Protein AF-A0AA35TCZ8-F1 (afdb_monomer)

Organism: Geodia barretti (NCBI:txid519541)

Nearest PDB structures (foldseek):
  8qa4-assembly1_A  TM=9.632E-01  e=1.292E-14  Homo sapiens
  6fcx-assembly1_A  TM=9.656E-01  e=1.752E-14  Homo sapiens
  6fcx-assembly1_B  TM=9.616E-01  e=1.979E-14  Homo sapiens
  8qa6-assembly1_A  TM=9.634E-01  e=1.373E-14  Homo sapiens
  8qa5-assembly1_A  TM=9.677E-01  e=2.002E-13  Homo sapiens

pLDDT: mean 87.25, std 16.76, range [30.8, 98.56]

Mean predicted aligned error: 7.08 Å

Solvent-accessible surface area (backbone atoms only — not comparable to full-atom values): 9307 Å² total; per-residue (Å²): 116,79,58,73,60,79,59,92,87,49,102,63,82,57,82,51,83,50,74,62,50,104,80,40,79,61,80,81,58,67,51,47,67,81,42,47,68,62,53,54,56,42,36,78,72,52,43,47,68,71,48,69,47,61,67,37,83,65,40,48,10,76,36,94,60,79,35,58,82,56,75,86,16,33,29,34,28,50,64,48,79,41,63,50,64,51,75,69,52,51,57,54,49,58,68,52,49,72,82,38,82,87,63,79,50,75,48,71,44,97,84,60,82,44,74,50,65,79,59,57,74,86,54,63,43,78,37,30,38,38,47,36,77,97,56,75,76,46,65,90,37,64,52,46,61,69,77,69,65,127

Sequence (150 aa):
MSLSVTSPATGTRTESKVTSLPWNDDELAMETSLLTQQLAAINRRGVLTINSQPAVNGRSSSDPVVGWGEKGGFVYQKAYLEFFCSPSFMRALMTVLVDYPQVNYHIVNRQGTENMTNCDSYQPIAVTWGVFPGMEIIQPTVVDPCQLHI

Structure (mmCIF, N/CA/C/O backbone):
data_AF-A0AA35TCZ8-F1
#
_entry.id   AF-A0AA35TCZ8-F1
#
loop_
_atom_site.group_PDB
_atom_site.id
_atom_site.type_symbol
_atom_site.label_atom_id
_atom_site.label_alt_id
_atom_site.label_comp_id
_atom_site.label_asym_id
_atom_site.label_entity_id
_atom_site.label_seq_id
_atom_site.pdbx_PDB_ins_code
_atom_site.Cartn_x
_atom_site.Cartn_y
_atom_site.Cartn_z
_atom_site.occupancy
_atom_site.B_iso_or_equiv
_atom_site.auth_seq_id
_atom_site.auth_comp_id
_atom_site.auth_asym_id
_atom_site.auth_atom_id
_atom_site.pdbx_PDB_model_num
ATOM 1 N N . MET A 1 1 ? -15.523 1.344 -3.947 1.00 41.62 1 MET A N 1
ATOM 2 C CA . MET A 1 1 ? -15.925 0.519 -2.784 1.00 41.62 1 MET A CA 1
ATOM 3 C C . MET A 1 1 ? -17.331 0.954 -2.374 1.00 41.62 1 MET A C 1
ATOM 5 O O . MET A 1 1 ? -17.517 2.129 -2.109 1.00 41.62 1 MET A O 1
ATOM 9 N N . SER A 1 2 ? -18.348 0.091 -2.420 1.00 30.80 2 SER A N 1
ATOM 10 C CA . SER A 1 2 ? -19.724 0.477 -2.056 1.00 30.80 2 SER A CA 1
ATOM 11 C C . SER A 1 2 ? -19.928 0.331 -0.546 1.00 30.80 2 SER A C 1
ATOM 13 O O . SER A 1 2 ? -20.060 -0.787 -0.043 1.00 30.80 2 SER A O 1
ATOM 15 N N . LEU A 1 3 ? -19.928 1.447 0.182 1.00 38.84 3 LEU A N 1
ATOM 16 C CA . LEU A 1 3 ? -20.350 1.479 1.580 1.00 38.84 3 LEU A CA 1
ATOM 17 C C . LEU A 1 3 ? -21.871 1.645 1.613 1.00 38.84 3 LEU A C 1
ATOM 19 O O . LEU A 1 3 ? -22.398 2.648 1.146 1.00 38.84 3 LEU A O 1
ATOM 23 N N . SER A 1 4 ? -22.591 0.654 2.139 1.00 36.91 4 SER A N 1
ATOM 24 C CA . SER A 1 4 ? -24.031 0.786 2.361 1.00 36.91 4 SER A CA 1
ATOM 25 C C . SER A 1 4 ? -24.272 1.559 3.655 1.00 36.91 4 SER A C 1
ATOM 27 O O . SER A 1 4 ? -23.949 1.048 4.727 1.00 36.91 4 SER A O 1
ATOM 29 N N . VAL A 1 5 ? -24.840 2.761 3.556 1.00 39.38 5 VAL A N 1
ATOM 30 C CA . VAL A 1 5 ? -25.259 3.563 4.713 1.00 39.38 5 VAL A CA 1
ATOM 31 C C . VAL A 1 5 ? -26.704 3.210 5.055 1.00 39.38 5 VAL A C 1
ATOM 33 O O . VAL A 1 5 ? -27.593 3.315 4.212 1.00 39.38 5 VAL A O 1
ATOM 36 N N . THR A 1 6 ? -26.957 2.775 6.286 1.00 36.84 6 THR A N 1
ATOM 37 C CA . THR A 1 6 ? -28.314 2.509 6.777 1.00 36.84 6 THR A CA 1
ATOM 38 C C . THR A 1 6 ? -28.941 3.824 7.242 1.00 36.84 6 THR A C 1
ATOM 40 O O . THR A 1 6 ? -28.477 4.416 8.214 1.00 36.84 6 THR A O 1
ATOM 43 N N . SER A 1 7 ? -29.989 4.297 6.562 1.00 38.06 7 SER A N 1
ATOM 44 C CA . SER A 1 7 ? -30.785 5.433 7.046 1.00 38.06 7 SER A CA 1
ATOM 45 C C . SER A 1 7 ? -31.702 4.971 8.191 1.00 38.06 7 SER A C 1
ATOM 47 O O . SER A 1 7 ? -32.418 3.986 8.007 1.00 38.06 7 SER A O 1
ATOM 49 N N . PRO A 1 8 ? -31.739 5.648 9.357 1.00 43.34 8 PRO A N 1
ATOM 50 C CA . PRO A 1 8 ? -32.582 5.234 10.483 1.00 43.34 8 PRO A CA 1
ATOM 51 C C . PRO A 1 8 ? -34.088 5.430 10.238 1.00 43.34 8 PRO A C 1
ATOM 53 O O . PRO A 1 8 ? -34.900 4.937 11.013 1.00 43.34 8 PRO A O 1
ATOM 56 N N . ALA A 1 9 ? -34.474 6.183 9.202 1.00 47.66 9 ALA A N 1
ATOM 57 C CA . ALA A 1 9 ? -35.834 6.706 9.070 1.00 47.66 9 ALA A CA 1
ATOM 58 C C . ALA A 1 9 ? -36.807 5.790 8.308 1.00 47.66 9 ALA A C 1
ATOM 60 O O . ALA A 1 9 ? -38.017 5.945 8.430 1.00 47.66 9 ALA A O 1
ATOM 61 N N . THR A 1 10 ? -36.314 4.840 7.517 1.00 43.75 10 THR A N 1
ATOM 62 C CA . THR A 1 10 ? -37.151 3.931 6.721 1.00 43.75 10 THR A CA 1
ATOM 63 C C . THR A 1 10 ? -36.387 2.623 6.557 1.00 43.75 10 THR A C 1
ATOM 65 O O . THR A 1 10 ? -35.232 2.639 6.150 1.00 43.75 10 THR A O 1
ATOM 68 N N . GLY A 1 11 ? -36.986 1.477 6.887 1.00 48.19 11 GLY A N 1
ATOM 69 C CA . GLY A 1 11 ? -36.352 0.146 6.809 1.00 48.19 11 GLY A CA 1
ATOM 70 C C . GLY A 1 11 ? -35.963 -0.324 5.395 1.00 48.19 11 GLY A C 1
ATOM 71 O O . GLY A 1 11 ? -35.821 -1.519 5.157 1.00 48.19 11 GLY A O 1
ATOM 72 N N . THR A 1 12 ? -35.813 0.595 4.443 1.00 43.19 12 THR A N 1
ATOM 73 C CA . THR A 1 12 ? -35.378 0.376 3.068 1.00 43.19 12 THR A CA 1
ATOM 74 C C . THR A 1 12 ? -33.886 0.663 2.944 1.00 43.19 12 THR A C 1
ATOM 76 O O . THR A 1 12 ? -33.435 1.799 3.092 1.00 43.19 12 THR A O 1
ATOM 79 N N . ARG A 1 13 ? -33.105 -0.380 2.653 1.00 45.97 13 ARG A N 1
ATOM 80 C CA . ARG A 1 13 ? -31.665 -0.284 2.397 1.00 45.97 13 ARG A CA 1
ATOM 81 C C . ARG A 1 13 ? -31.442 0.351 1.021 1.00 45.97 13 ARG A C 1
ATOM 83 O O . ARG A 1 13 ? -31.480 -0.338 0.009 1.00 45.97 13 ARG A O 1
ATOM 90 N N . THR A 1 14 ? -31.242 1.663 0.973 1.00 49.00 14 THR A N 1
ATOM 91 C CA . THR A 1 14 ? -30.837 2.356 -0.255 1.00 49.00 14 THR A CA 1
ATOM 92 C C . THR A 1 14 ? -29.346 2.127 -0.491 1.00 49.00 14 THR A C 1
ATOM 94 O O . THR A 1 14 ? -28.518 2.582 0.298 1.00 49.00 14 THR A O 1
ATOM 97 N N . GLU A 1 15 ? -28.989 1.407 -1.554 1.00 53.94 15 GLU A N 1
ATOM 98 C CA . GLU A 1 15 ? -27.599 1.296 -2.002 1.00 53.94 15 GLU A CA 1
ATOM 99 C C . GLU A 1 15 ? -27.183 2.595 -2.698 1.00 53.94 15 GLU A C 1
ATOM 101 O O . GLU A 1 15 ? -27.405 2.795 -3.889 1.00 53.94 15 GLU A O 1
ATOM 106 N N . SER A 1 16 ? -26.596 3.514 -1.939 1.00 69.50 16 SER A N 1
ATOM 107 C CA . SER A 1 16 ? -25.949 4.705 -2.481 1.00 69.50 16 SER A CA 1
ATOM 108 C C . SER A 1 16 ? -24.509 4.384 -2.893 1.00 69.50 16 SER A C 1
ATOM 110 O O . SER A 1 16 ? -23.736 3.787 -2.140 1.00 69.50 16 SER A O 1
ATOM 112 N N . LYS A 1 17 ? -24.126 4.787 -4.111 1.00 80.81 17 LYS A N 1
ATOM 113 C CA . LYS A 1 17 ? -22.736 4.707 -4.573 1.00 80.81 17 LYS A CA 1
ATOM 114 C C . LYS A 1 17 ? -21.925 5.801 -3.878 1.00 80.81 17 LYS A C 1
ATOM 116 O O . LYS A 1 17 ? -22.130 6.979 -4.144 1.00 80.81 17 LYS A O 1
ATOM 121 N N . VAL A 1 18 ? -21.001 5.402 -3.009 1.00 82.94 18 VAL A N 1
ATOM 122 C CA . VAL A 1 18 ? -20.014 6.309 -2.408 1.00 82.94 18 VAL A CA 1
ATOM 123 C C . VAL A 1 18 ? -18.870 6.510 -3.399 1.00 82.94 18 VAL A C 1
ATOM 125 O O . VAL A 1 18 ? -18.260 5.534 -3.842 1.00 82.94 18 VAL A O 1
ATOM 128 N N . THR A 1 19 ? -18.632 7.762 -3.789 1.00 85.00 19 THR A N 1
ATOM 129 C CA . THR A 1 19 ? -17.629 8.143 -4.797 1.00 85.00 19 THR A CA 1
ATOM 130 C C . THR A 1 19 ? -16.319 8.637 -4.196 1.00 85.00 19 THR A C 1
ATOM 132 O O . THR A 1 19 ? -15.315 8.579 -4.889 1.00 85.00 19 THR A O 1
ATOM 135 N N . SER A 1 20 ? -16.311 9.066 -2.933 1.00 87.12 20 SER A N 1
ATOM 136 C CA . SER A 1 20 ? -15.108 9.513 -2.225 1.00 87.12 20 SER A CA 1
ATOM 137 C C . SER A 1 20 ? -15.196 9.249 -0.719 1.00 87.12 20 SER A C 1
ATOM 139 O O . SER A 1 20 ? -16.269 8.970 -0.174 1.00 87.12 20 SER A O 1
ATOM 141 N N . LEU A 1 21 ? -14.044 9.315 -0.055 1.00 88.06 21 LEU A N 1
ATOM 142 C CA . LEU A 1 21 ? -13.873 9.277 1.398 1.00 88.06 21 LEU A CA 1
ATOM 143 C C . LEU A 1 21 ? -13.039 10.492 1.829 1.00 88.06 21 LEU A C 1
ATOM 145 O O . LEU A 1 21 ? -12.267 10.981 1.016 1.00 88.06 21 LEU A O 1
ATOM 149 N N . PRO A 1 22 ? -13.079 10.925 3.104 1.00 90.25 22 PRO A N 1
ATOM 150 C CA . PRO A 1 22 ? -12.265 12.055 3.576 1.00 90.25 22 PRO A CA 1
ATOM 151 C C . PRO A 1 22 ? -10.749 11.925 3.340 1.00 90.25 22 PRO A C 1
ATOM 153 O O . PRO A 1 22 ? -10.038 12.919 3.410 1.00 90.25 22 PRO A O 1
ATOM 156 N N . TRP A 1 23 ? -10.262 10.703 3.107 1.00 88.44 23 TRP A N 1
ATOM 157 C CA . TRP A 1 23 ? -8.856 10.387 2.835 1.00 88.44 23 TRP A CA 1
ATOM 158 C C . TRP A 1 23 ? -8.584 10.015 1.372 1.00 88.44 23 TRP A C 1
ATOM 160 O O . TRP A 1 23 ? -7.450 9.698 1.038 1.00 88.44 23 TRP A O 1
ATOM 170 N N . ASN A 1 24 ? -9.609 9.990 0.514 1.00 84.75 24 ASN A N 1
ATOM 171 C CA . ASN A 1 24 ? -9.465 9.609 -0.887 1.00 84.75 24 ASN A CA 1
ATOM 172 C C . ASN A 1 24 ? -10.583 10.219 -1.743 1.00 84.75 24 ASN A C 1
ATOM 174 O O . ASN A 1 24 ? -11.708 9.699 -1.772 1.00 84.75 24 ASN A O 1
ATOM 178 N N . ASP A 1 25 ? -10.237 11.279 -2.467 1.00 84.25 25 ASP A N 1
ATOM 179 C CA . ASP A 1 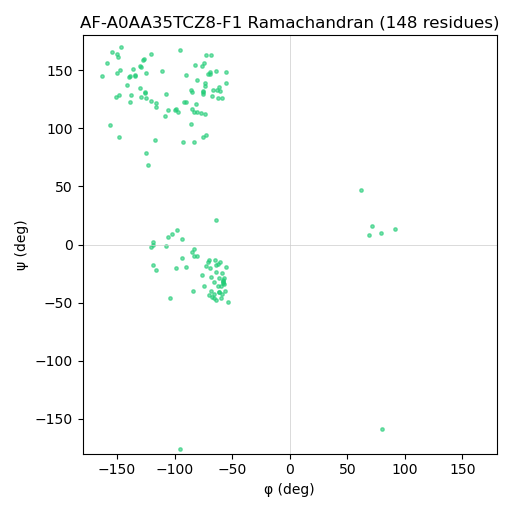25 ? -11.129 11.974 -3.400 1.00 84.25 25 ASP A CA 1
ATOM 180 C C . ASP A 1 25 ? -11.007 11.464 -4.848 1.00 84.25 25 ASP A C 1
ATOM 182 O O . ASP A 1 25 ? -11.880 11.746 -5.670 1.00 84.25 25 ASP A O 1
ATOM 186 N N . ASP A 1 26 ? -9.977 10.665 -5.139 1.00 83.12 26 ASP A N 1
ATOM 187 C CA . ASP A 1 26 ? -9.682 10.129 -6.469 1.00 83.12 26 ASP A CA 1
ATOM 188 C C . ASP A 1 26 ? -10.255 8.720 -6.703 1.00 83.12 26 ASP A C 1
ATOM 190 O O . ASP A 1 26 ? -10.673 8.003 -5.786 1.00 83.12 26 ASP A O 1
ATOM 194 N N . GLU A 1 27 ? -10.251 8.287 -7.967 1.00 85.56 27 GLU A N 1
ATOM 195 C CA . GLU A 1 27 ? -10.516 6.889 -8.303 1.00 85.56 27 GLU A CA 1
ATOM 196 C C . GLU A 1 27 ? -9.432 5.966 -7.732 1.00 85.56 27 GLU A C 1
ATOM 198 O O . GLU A 1 27 ? -8.264 6.329 -7.605 1.00 85.56 27 GLU A O 1
ATOM 203 N N . LEU A 1 28 ? -9.819 4.730 -7.406 1.00 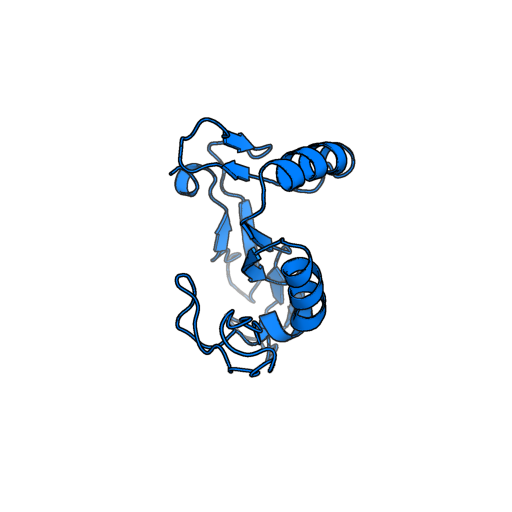85.25 28 LEU A N 1
ATOM 204 C CA . LEU A 1 28 ? -8.867 3.739 -6.915 1.00 85.25 28 LEU A CA 1
ATOM 205 C C . LEU A 1 28 ? -7.823 3.427 -7.991 1.00 85.25 28 LEU A C 1
ATOM 207 O O . LEU A 1 28 ? -8.174 3.125 -9.134 1.00 85.25 28 LEU A O 1
ATOM 211 N N . ALA A 1 29 ? -6.552 3.417 -7.591 1.00 87.25 29 ALA A N 1
ATOM 212 C CA . ALA A 1 29 ? -5.462 2.981 -8.449 1.00 87.25 29 ALA A CA 1
ATOM 213 C C . ALA A 1 29 ? -5.709 1.555 -8.974 1.00 87.25 29 ALA A C 1
ATOM 215 O O . ALA A 1 29 ? -6.292 0.703 -8.293 1.00 87.25 29 ALA A O 1
ATOM 216 N N . MET A 1 30 ? -5.229 1.267 -10.189 1.00 87.88 30 MET A N 1
ATOM 217 C CA . MET A 1 30 ? -5.448 -0.036 -10.830 1.00 87.88 30 MET A CA 1
ATOM 218 C C . MET A 1 30 ? -4.937 -1.202 -9.977 1.00 87.88 30 MET A C 1
ATOM 220 O O . MET A 1 30 ? -5.568 -2.258 -9.949 1.00 87.88 30 MET A O 1
ATOM 224 N N . GLU A 1 31 ? -3.846 -1.021 -9.234 1.00 86.88 31 GLU A N 1
ATOM 225 C CA . GLU A 1 31 ? -3.296 -2.049 -8.345 1.00 86.88 31 GLU A CA 1
ATOM 226 C C . GLU A 1 31 ? -4.264 -2.473 -7.227 1.00 86.88 31 GLU A C 1
ATOM 228 O O . GLU A 1 31 ? -4.281 -3.642 -6.836 1.00 86.88 31 GLU A O 1
ATOM 233 N N . THR A 1 32 ? -5.158 -1.584 -6.775 1.00 89.25 32 THR A N 1
ATOM 234 C CA . THR A 1 32 ? -6.174 -1.899 -5.758 1.00 89.25 32 THR A CA 1
ATOM 235 C C . THR A 1 32 ? -7.176 -2.948 -6.256 1.00 89.25 32 THR A C 1
ATOM 237 O O . THR A 1 32 ? -7.772 -3.686 -5.459 1.00 89.25 32 THR A O 1
ATOM 240 N N . SER A 1 33 ? -7.341 -3.090 -7.578 1.00 90.25 33 SER A N 1
ATOM 241 C CA . SER A 1 33 ? -8.180 -4.143 -8.167 1.00 90.25 33 SER A CA 1
ATOM 242 C C . SER A 1 33 ? -7.729 -5.550 -7.748 1.00 90.25 33 SER A C 1
ATOM 244 O O . SER A 1 33 ? -8.572 -6.424 -7.542 1.00 90.25 33 SER A O 1
ATOM 246 N N . LEU A 1 34 ? -6.427 -5.742 -7.498 1.00 90.88 34 LEU A N 1
ATOM 247 C CA . LEU A 1 34 ? -5.835 -7.019 -7.083 1.00 90.88 34 LEU A CA 1
ATOM 248 C C . LEU A 1 34 ? -6.244 -7.441 -5.662 1.00 90.88 34 LEU A C 1
ATOM 250 O O . LEU A 1 34 ? -6.159 -8.620 -5.319 1.00 90.88 34 LEU A O 1
ATOM 254 N N . LEU A 1 35 ? -6.697 -6.491 -4.836 1.00 93.38 35 LEU A N 1
ATOM 255 C CA . LEU A 1 35 ? -7.014 -6.694 -3.418 1.00 93.38 35 LEU A CA 1
ATOM 256 C C . LEU A 1 35 ? -8.485 -6.412 -3.080 1.00 93.38 35 LEU A C 1
ATOM 258 O O . LEU A 1 35 ? -8.884 -6.497 -1.918 1.00 93.38 35 LEU A O 1
ATOM 262 N N . THR A 1 36 ? -9.313 -6.060 -4.068 1.00 91.94 36 THR A N 1
ATOM 263 C CA . THR A 1 36 ? -10.653 -5.494 -3.831 1.00 91.94 36 THR A CA 1
ATOM 264 C C . THR A 1 36 ? -11.545 -6.396 -2.973 1.00 91.94 36 THR A C 1
ATOM 266 O O . THR A 1 36 ? -12.257 -5.905 -2.094 1.00 91.94 36 THR A O 1
ATOM 269 N N . GLN A 1 37 ? -11.507 -7.715 -3.183 1.00 93.50 37 GLN A N 1
ATOM 270 C CA . GLN A 1 37 ? -12.330 -8.652 -2.414 1.00 93.50 37 GLN A CA 1
ATOM 271 C C . GLN A 1 37 ? -11.861 -8.764 -0.957 1.00 93.50 37 GLN A C 1
ATOM 273 O O . GLN A 1 37 ? -12.686 -8.726 -0.042 1.00 93.50 37 GLN A O 1
ATOM 278 N N . GLN A 1 38 ? -10.547 -8.850 -0.737 1.00 95.56 38 GLN A N 1
ATOM 279 C CA . GLN A 1 38 ? -9.925 -8.922 0.583 1.00 95.56 38 GLN A CA 1
ATOM 280 C C . GLN A 1 38 ? -10.186 -7.634 1.369 1.00 95.56 38 GLN A C 1
ATOM 282 O O . GLN A 1 38 ? -10.668 -7.696 2.501 1.00 95.56 38 GLN A O 1
ATOM 287 N N . LEU A 1 39 ? -9.971 -6.474 0.740 1.00 95.31 39 LEU A N 1
ATOM 288 C CA . LEU A 1 39 ? -10.245 -5.164 1.330 1.00 95.31 39 LEU A CA 1
ATOM 289 C C . LEU A 1 39 ? -11.728 -5.031 1.696 1.00 95.31 39 LEU A C 1
ATOM 291 O O . LEU A 1 39 ? -12.060 -4.644 2.816 1.00 95.31 39 LEU A O 1
ATOM 295 N N . ALA A 1 40 ? -12.645 -5.418 0.806 1.00 93.69 40 ALA A N 1
ATOM 296 C CA . ALA A 1 40 ? -14.074 -5.395 1.109 1.00 93.69 40 ALA A CA 1
ATOM 297 C C . ALA A 1 40 ? -14.449 -6.332 2.272 1.00 93.69 40 ALA A C 1
ATOM 299 O O . ALA A 1 40 ? -15.343 -6.014 3.058 1.00 93.69 40 ALA A O 1
ATOM 300 N N . ALA A 1 41 ? -13.794 -7.488 2.398 1.00 95.75 41 ALA A N 1
ATOM 301 C CA . ALA A 1 41 ? -14.050 -8.431 3.481 1.00 95.75 41 ALA A CA 1
ATOM 302 C C . ALA A 1 41 ? -13.612 -7.884 4.849 1.00 95.75 41 ALA A C 1
ATOM 304 O O . ALA A 1 41 ? -14.381 -7.980 5.807 1.00 95.75 41 ALA A O 1
ATOM 305 N N . ILE A 1 42 ? -12.421 -7.285 4.944 1.00 95.56 42 ILE A N 1
ATOM 306 C CA . ILE A 1 42 ? -11.902 -6.747 6.213 1.00 95.56 42 ILE A CA 1
ATOM 307 C C . ILE A 1 42 ? -12.604 -5.443 6.621 1.00 95.56 42 ILE A C 1
ATOM 309 O O . ILE A 1 42 ? -12.935 -5.281 7.795 1.00 95.56 42 ILE A O 1
ATOM 313 N N . ASN A 1 43 ? -12.965 -4.578 5.664 1.00 95.56 43 ASN A N 1
ATOM 314 C CA . ASN A 1 43 ? -13.727 -3.354 5.948 1.00 95.56 43 ASN A CA 1
ATOM 315 C C . ASN A 1 43 ? -15.095 -3.655 6.562 1.00 95.56 43 ASN A C 1
ATOM 317 O O . ASN A 1 43 ? -15.486 -3.030 7.545 1.00 95.56 43 ASN A O 1
ATOM 321 N N . ARG A 1 44 ? -15.796 -4.686 6.069 1.00 95.12 44 ARG A N 1
ATOM 322 C CA . ARG A 1 44 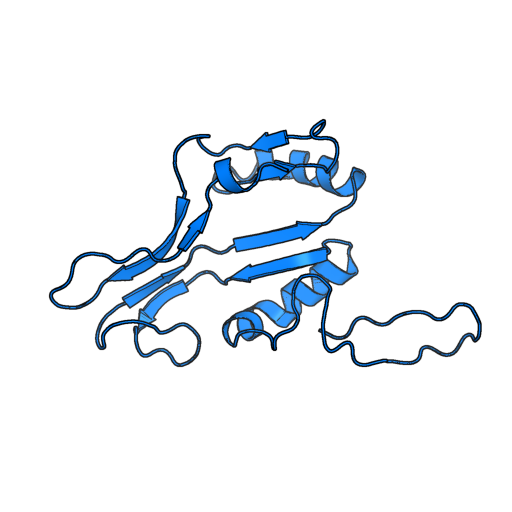? -17.067 -5.141 6.666 1.00 95.12 44 ARG A CA 1
ATOM 323 C C . ARG A 1 44 ? -16.924 -5.646 8.106 1.00 95.12 44 ARG A C 1
ATOM 325 O O . ARG A 1 44 ? -17.928 -5.763 8.799 1.00 95.12 44 ARG A O 1
ATOM 332 N N . ARG A 1 45 ? -15.703 -5.958 8.548 1.00 95.00 45 ARG A N 1
ATOM 333 C CA . ARG A 1 45 ? -15.382 -6.435 9.901 1.00 95.00 45 ARG A CA 1
ATOM 334 C C . ARG A 1 45 ? -14.776 -5.344 10.794 1.00 95.00 45 ARG A C 1
ATOM 336 O O . ARG A 1 45 ? -14.336 -5.656 11.893 1.00 95.00 45 ARG A O 1
ATOM 343 N N . GLY A 1 46 ? -14.775 -4.085 10.349 1.00 93.12 46 GLY A N 1
ATOM 344 C CA . GLY A 1 46 ? -14.306 -2.944 11.142 1.00 93.12 46 GLY A CA 1
ATOM 345 C C . GLY A 1 46 ? -12.827 -2.588 10.970 1.00 93.12 46 GLY A C 1
ATOM 346 O O . GLY A 1 46 ? -12.311 -1.809 11.766 1.00 93.12 46 GLY A O 1
ATOM 347 N N . VAL A 1 47 ? -12.155 -3.128 9.946 1.00 96.88 47 VAL A N 1
ATOM 348 C CA . VAL A 1 47 ? -10.817 -2.689 9.509 1.00 96.88 47 VAL A CA 1
ATOM 349 C C . VAL A 1 47 ? -11.002 -1.636 8.418 1.00 96.88 47 VAL A C 1
ATOM 351 O O . VAL A 1 47 ? -11.123 -1.981 7.245 1.00 96.88 47 VAL A O 1
ATOM 354 N N . LEU A 1 48 ? -11.116 -0.369 8.811 1.00 96.19 48 LEU A N 1
ATOM 355 C CA . LEU A 1 48 ? -11.493 0.738 7.928 1.00 96.19 48 LEU A CA 1
ATOM 356 C C . LEU A 1 48 ? -10.265 1.256 7.171 1.00 96.19 48 LEU A C 1
ATOM 358 O O . LEU A 1 48 ? -9.559 2.138 7.656 1.00 96.19 48 LEU A O 1
ATOM 362 N N . THR A 1 49 ? -9.977 0.658 6.018 1.00 96.00 49 THR A N 1
ATOM 363 C CA . THR A 1 49 ? -8.744 0.908 5.254 1.00 96.00 49 THR A CA 1
ATOM 364 C C . THR A 1 49 ? -8.761 2.263 4.560 1.00 96.00 49 THR A C 1
ATOM 366 O O . THR A 1 49 ? -9.751 2.596 3.908 1.00 96.00 49 THR A O 1
ATOM 369 N N . ILE A 1 50 ? -7.644 2.985 4.628 1.00 94.94 50 ILE A N 1
ATOM 370 C CA . ILE A 1 50 ? -7.448 4.280 3.960 1.00 94.94 50 ILE A CA 1
ATOM 371 C C . ILE A 1 50 ? -6.340 4.249 2.906 1.00 94.94 50 ILE A C 1
ATOM 373 O O . ILE A 1 50 ? -6.375 5.053 1.983 1.00 94.94 50 ILE A O 1
ATOM 377 N N . ASN A 1 51 ? -5.405 3.300 2.997 1.00 94.94 51 ASN A N 1
ATOM 378 C CA . ASN A 1 51 ? -4.339 3.120 2.015 1.00 94.94 51 ASN A CA 1
ATOM 379 C C . ASN A 1 51 ? -3.915 1.640 1.940 1.00 94.94 51 ASN A C 1
ATOM 381 O O . ASN A 1 51 ? -3.995 0.907 2.932 1.00 94.94 51 ASN A O 1
ATOM 385 N N . SER A 1 52 ? -3.503 1.178 0.759 1.00 95.44 52 SER A N 1
ATOM 386 C CA . SER A 1 52 ? -3.027 -0.189 0.530 1.00 95.44 52 SER A CA 1
ATOM 387 C C . SER A 1 52 ? -2.243 -0.304 -0.776 1.00 95.44 52 SER A C 1
ATOM 389 O O . SER A 1 52 ? -2.682 0.257 -1.775 1.00 95.44 52 SER A O 1
ATOM 391 N N . GLN A 1 53 ? -1.207 -1.145 -0.801 1.00 95.88 53 GLN A N 1
ATOM 392 C CA . GLN A 1 53 ? -0.567 -1.617 -2.040 1.00 95.88 53 GLN A CA 1
ATOM 393 C C . GLN A 1 53 ? -0.324 -3.136 -1.975 1.00 95.88 53 GLN A C 1
ATOM 395 O O . GLN A 1 53 ? -0.082 -3.677 -0.885 1.00 95.88 53 GLN A O 1
ATOM 400 N N . PRO A 1 54 ? -0.414 -3.859 -3.107 1.00 96.56 54 PRO A N 1
ATOM 401 C CA . PRO A 1 54 ? -0.154 -5.294 -3.161 1.00 96.56 54 PRO A CA 1
ATOM 402 C C . PRO A 1 54 ? 1.340 -5.621 -3.031 1.00 96.56 54 PRO A C 1
ATOM 404 O O . PRO A 1 54 ? 2.211 -4.782 -3.224 1.00 96.56 54 PRO A O 1
ATOM 407 N N . ALA A 1 55 ? 1.655 -6.883 -2.723 1.00 97.38 55 ALA A N 1
ATOM 408 C CA . ALA A 1 55 ? 3.020 -7.373 -2.891 1.00 97.38 55 ALA A CA 1
ATOM 409 C C . ALA A 1 55 ? 3.307 -7.607 -4.381 1.00 97.38 55 ALA A C 1
ATOM 411 O O . ALA A 1 55 ? 2.550 -8.300 -5.065 1.00 97.38 55 ALA A O 1
ATOM 412 N N . VAL A 1 56 ? 4.437 -7.091 -4.859 1.00 97.81 56 VAL A N 1
ATOM 413 C CA . VAL A 1 56 ? 4.920 -7.275 -6.230 1.00 97.81 56 VAL A CA 1
ATOM 414 C C . VAL A 1 56 ? 6.326 -7.845 -6.178 1.00 97.81 56 VAL A C 1
ATOM 416 O O . VAL A 1 56 ? 7.217 -7.286 -5.542 1.00 97.81 56 VAL A O 1
ATOM 419 N N . ASN A 1 57 ? 6.530 -8.967 -6.863 1.00 98.00 57 ASN A N 1
ATOM 420 C CA . ASN A 1 57 ? 7.806 -9.670 -6.894 1.00 98.00 57 ASN A CA 1
ATOM 421 C C . ASN A 1 57 ? 8.372 -9.687 -8.317 1.00 98.00 57 ASN A C 1
ATOM 423 O O . ASN A 1 57 ? 8.067 -10.594 -9.090 1.00 98.00 57 ASN A O 1
ATOM 427 N N . GLY A 1 58 ? 9.162 -8.668 -8.663 1.00 97.69 58 GLY A N 1
ATOM 428 C CA . GLY A 1 58 ? 9.909 -8.614 -9.920 1.00 97.69 58 GLY A CA 1
ATOM 429 C C . GLY A 1 58 ? 9.018 -8.627 -11.157 1.00 97.69 58 GLY A C 1
ATOM 430 O O . GLY A 1 58 ? 9.261 -9.393 -12.090 1.00 97.69 58 GLY A O 1
ATOM 431 N N . ARG A 1 59 ? 7.959 -7.811 -11.173 1.00 98.12 59 ARG A N 1
ATOM 432 C CA . ARG A 1 59 ? 7.140 -7.638 -12.384 1.00 98.12 59 ARG A CA 1
ATOM 433 C C . ARG A 1 59 ? 7.874 -6.749 -13.375 1.00 98.12 59 ARG A C 1
ATOM 435 O O . ARG A 1 59 ? 8.701 -5.935 -12.980 1.00 98.12 59 ARG A O 1
ATOM 442 N N . SER A 1 60 ? 7.574 -6.908 -14.662 1.00 98.31 60 SER A N 1
ATOM 443 C CA . SER A 1 60 ? 8.144 -6.041 -15.696 1.00 98.31 60 SER A CA 1
ATOM 444 C C . SER A 1 60 ? 7.849 -4.575 -15.378 1.00 98.31 60 SER A C 1
ATOM 446 O O . SER A 1 60 ? 6.724 -4.240 -15.013 1.00 98.31 60 SER A O 1
ATOM 448 N N . SER A 1 61 ? 8.817 -3.685 -15.587 1.00 98.12 61 SER A N 1
ATOM 449 C CA . SER A 1 61 ? 8.581 -2.238 -15.516 1.00 98.12 61 SER A CA 1
ATOM 450 C C . SER A 1 61 ? 7.541 -1.737 -16.526 1.00 98.12 61 SER A C 1
ATOM 452 O O . SER A 1 61 ? 7.020 -0.640 -16.385 1.00 98.12 61 SER A O 1
ATOM 454 N N . SER A 1 62 ? 7.206 -2.546 -17.538 1.00 98.00 62 SER A N 1
ATOM 455 C CA . SER A 1 62 ? 6.140 -2.278 -18.514 1.00 98.00 62 SER A CA 1
ATOM 456 C C . SER A 1 62 ? 4.819 -2.989 -18.188 1.00 98.00 62 SER A C 1
ATOM 458 O O . SER A 1 62 ? 3.948 -3.082 -19.052 1.00 98.00 62 SER A O 1
ATOM 460 N N . ASP A 1 63 ? 4.671 -3.539 -16.981 1.00 97.81 63 ASP A N 1
ATOM 461 C CA . ASP A 1 63 ? 3.417 -4.137 -16.529 1.00 97.81 63 ASP A CA 1
ATOM 462 C C . ASP A 1 63 ? 2.279 -3.095 -16.528 1.00 97.81 63 ASP A C 1
ATOM 464 O O . ASP A 1 63 ? 2.468 -1.999 -16.005 1.00 97.81 63 ASP A O 1
ATOM 468 N N . PRO A 1 64 ? 1.094 -3.399 -17.088 1.00 96.25 64 PRO A N 1
ATOM 469 C CA . PRO A 1 64 ? 0.028 -2.408 -17.238 1.00 96.25 64 PRO A CA 1
ATOM 470 C C . PRO A 1 64 ? -0.640 -2.002 -15.918 1.00 96.25 64 PRO A C 1
ATOM 472 O O . PRO A 1 64 ? -1.376 -1.021 -15.907 1.00 96.25 64 PRO A O 1
ATOM 475 N N . VAL A 1 65 ? -0.442 -2.757 -14.832 1.00 95.44 65 VAL A N 1
ATOM 476 C CA . VAL A 1 65 ? -1.088 -2.502 -13.536 1.00 95.44 65 VAL A CA 1
ATOM 477 C C . VAL A 1 65 ? -0.112 -1.874 -12.547 1.00 95.44 65 VAL A C 1
ATOM 479 O O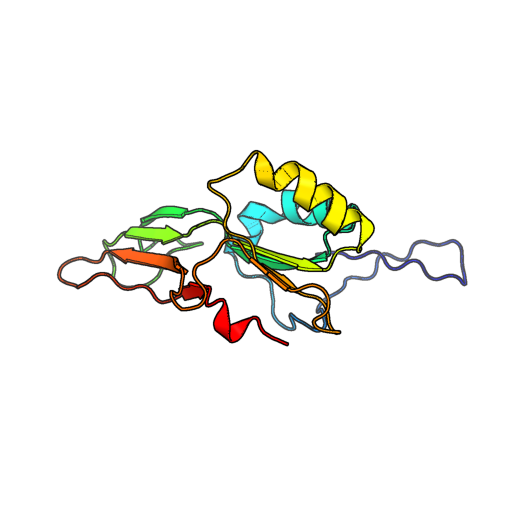 . VAL A 1 65 ? -0.475 -0.912 -11.880 1.00 95.44 65 VAL A O 1
ATOM 482 N N . VAL A 1 66 ? 1.103 -2.422 -12.447 1.00 96.44 66 VAL A N 1
ATOM 483 C CA . VAL A 1 66 ? 2.096 -2.031 -11.422 1.00 96.44 66 VAL A CA 1
ATOM 484 C C . VAL A 1 66 ? 3.410 -1.502 -12.003 1.00 96.44 66 VAL A C 1
ATOM 486 O O . VAL A 1 66 ? 4.321 -1.162 -11.253 1.00 96.44 66 VAL A O 1
ATOM 489 N N . GLY A 1 67 ? 3.552 -1.479 -13.330 1.00 96.56 67 GLY A N 1
ATOM 490 C CA . GLY A 1 67 ? 4.780 -1.078 -14.008 1.00 96.56 67 GLY A CA 1
ATOM 491 C C . GLY A 1 67 ? 5.014 0.430 -13.955 1.00 96.56 67 GLY A C 1
ATOM 492 O O . GLY A 1 67 ? 4.097 1.229 -14.132 1.00 96.56 67 GLY A O 1
ATOM 493 N N . TRP A 1 68 ? 6.267 0.816 -13.729 1.00 97.50 68 TRP A N 1
ATOM 494 C CA . TRP A 1 68 ? 6.739 2.198 -13.757 1.00 97.50 68 TRP A CA 1
ATOM 495 C C . TRP A 1 68 ? 8.242 2.236 -14.077 1.00 97.50 68 TRP A C 1
ATOM 497 O O . TRP A 1 68 ? 8.928 1.215 -13.988 1.00 97.50 68 TRP A O 1
ATOM 507 N N . GLY A 1 69 ? 8.762 3.419 -14.419 1.00 96.25 69 GLY A N 1
ATOM 508 C CA . GLY A 1 69 ? 10.185 3.645 -14.699 1.00 96.25 69 GLY A CA 1
ATOM 509 C C . GLY A 1 69 ? 10.630 3.227 -16.106 1.00 96.25 69 GLY A C 1
ATOM 510 O O . GLY A 1 69 ? 9.824 3.152 -17.034 1.00 96.25 69 GLY A O 1
ATOM 511 N N . GLU A 1 70 ? 11.935 2.994 -16.272 1.00 95.44 70 GLU A N 1
ATOM 512 C CA . GLU A 1 70 ? 12.550 2.660 -17.565 1.00 95.44 70 GLU A CA 1
ATOM 513 C C . GLU A 1 70 ? 12.151 1.270 -18.072 1.00 95.44 70 GLU A C 1
ATOM 515 O O . GLU A 1 70 ? 11.957 0.324 -17.302 1.00 95.44 70 GLU A O 1
ATOM 520 N N . LYS A 1 71 ? 12.047 1.110 -19.395 1.00 96.25 71 LYS A N 1
ATOM 521 C CA . LYS A 1 71 ? 11.659 -0.177 -19.997 1.00 96.25 71 LYS A CA 1
ATOM 522 C C . LYS A 1 71 ? 12.752 -1.233 -19.823 1.00 96.25 71 LYS A C 1
ATOM 524 O O . LYS A 1 71 ? 13.941 -0.941 -19.840 1.00 96.25 71 LYS A O 1
ATOM 529 N N . GLY A 1 72 ? 12.329 -2.493 -19.707 1.00 96.94 72 GLY A N 1
ATOM 530 C CA . GLY A 1 72 ? 13.244 -3.629 -19.539 1.00 96.94 72 GLY A CA 1
ATOM 531 C C . GLY A 1 72 ? 13.773 -3.809 -18.113 1.00 96.94 72 GLY A C 1
ATOM 532 O O . GLY A 1 72 ? 14.684 -4.606 -17.907 1.00 96.94 72 GLY A O 1
ATOM 533 N N . GLY A 1 73 ? 13.211 -3.083 -17.143 1.00 98.06 73 GLY A N 1
ATOM 534 C CA . GLY A 1 73 ? 13.492 -3.246 -15.721 1.00 98.06 73 GLY A CA 1
ATOM 535 C C . GLY A 1 73 ? 12.485 -4.142 -15.002 1.00 98.06 73 GLY A C 1
ATOM 536 O O . GLY A 1 73 ? 11.552 -4.691 -15.601 1.00 98.06 73 GLY A O 1
ATOM 537 N N . PHE A 1 74 ? 12.670 -4.237 -13.687 1.00 98.50 74 PHE A N 1
ATOM 538 C CA . PHE A 1 74 ? 11.816 -4.987 -12.773 1.00 98.50 74 PHE A CA 1
ATOM 539 C C . PHE A 1 74 ? 11.413 -4.128 -11.579 1.00 98.50 74 PHE A C 1
ATOM 541 O O . PHE A 1 74 ? 12.255 -3.459 -10.979 1.00 98.50 74 PHE A O 1
ATOM 548 N N . VAL A 1 75 ? 10.133 -4.178 -11.223 1.00 98.38 75 VAL A N 1
ATOM 549 C CA . VAL A 1 75 ? 9.555 -3.447 -10.091 1.00 98.38 75 VAL A CA 1
ATOM 550 C C . VAL A 1 75 ? 9.143 -4.403 -8.979 1.00 98.38 75 VAL A C 1
ATOM 552 O O . VAL A 1 75 ? 8.769 -5.557 -9.221 1.00 98.38 75 VAL A O 1
ATOM 555 N N . TYR A 1 76 ? 9.221 -3.906 -7.752 1.00 98.56 76 TYR A N 1
ATOM 556 C CA . TYR A 1 76 ? 8.971 -4.649 -6.529 1.00 98.56 76 TYR A CA 1
ATOM 557 C C . TYR A 1 76 ? 8.174 -3.791 -5.548 1.00 98.56 76 TYR A C 1
ATOM 559 O O . TYR A 1 76 ? 8.383 -2.580 -5.458 1.00 98.56 76 TYR A O 1
ATOM 567 N N . GLN A 1 77 ? 7.285 -4.436 -4.795 1.00 98.38 77 GLN A N 1
ATOM 568 C CA . GLN A 1 77 ? 6.498 -3.813 -3.735 1.00 98.38 77 GLN A CA 1
ATOM 569 C C . GLN A 1 77 ? 6.377 -4.776 -2.550 1.00 98.38 77 GLN A C 1
ATOM 571 O O . GLN A 1 77 ? 6.102 -5.967 -2.731 1.00 98.38 77 GLN A O 1
ATOM 576 N N . LYS A 1 78 ? 6.532 -4.265 -1.327 1.00 97.69 78 LYS A N 1
ATOM 577 C CA . LYS A 1 78 ? 6.050 -4.939 -0.114 1.00 97.69 78 LYS A CA 1
ATOM 578 C C . LYS A 1 78 ? 4.554 -4.674 0.027 1.00 97.69 78 LYS A C 1
ATOM 580 O O . LYS A 1 78 ? 4.110 -3.556 -0.219 1.00 97.69 78 LYS A O 1
ATOM 585 N N . ALA A 1 79 ? 3.785 -5.668 0.467 1.00 97.00 79 ALA A N 1
ATOM 586 C CA . ALA A 1 79 ? 2.385 -5.427 0.806 1.00 97.00 79 ALA A CA 1
ATOM 587 C C . ALA A 1 79 ? 2.289 -4.410 1.955 1.00 97.00 79 ALA A C 1
ATOM 589 O O . ALA A 1 79 ? 3.016 -4.521 2.942 1.00 97.00 79 ALA A O 1
ATOM 590 N N . TYR A 1 80 ? 1.381 -3.448 1.822 1.00 96.56 80 TYR A N 1
ATOM 591 C CA . TYR A 1 80 ? 1.146 -2.389 2.804 1.00 96.56 80 TYR A CA 1
ATOM 592 C C . TYR A 1 80 ? -0.352 -2.226 3.040 1.00 96.56 80 TYR A C 1
ATOM 594 O O . TYR A 1 80 ? -1.154 -2.384 2.113 1.00 96.56 80 TYR A O 1
ATOM 602 N N . LEU A 1 81 ? -0.723 -1.908 4.279 1.00 96.88 81 LEU A N 1
ATOM 603 C CA . LEU A 1 81 ? -2.101 -1.662 4.675 1.00 96.88 81 LEU A CA 1
ATOM 604 C C . LEU A 1 81 ? -2.153 -0.626 5.800 1.00 96.88 81 LEU A C 1
ATOM 606 O O . LEU A 1 81 ? -1.517 -0.807 6.835 1.00 96.88 81 LEU A O 1
ATOM 610 N N . GLU A 1 82 ? -2.978 0.400 5.619 1.00 96.44 82 GLU A N 1
ATOM 611 C CA . GLU A 1 82 ? -3.220 1.463 6.595 1.00 96.44 82 GLU A CA 1
ATOM 612 C C . GLU A 1 82 ? -4.718 1.574 6.873 1.00 96.44 82 GLU A C 1
ATOM 614 O O . GLU A 1 82 ? -5.532 1.579 5.941 1.00 96.44 82 GLU A O 1
ATOM 619 N N . PHE A 1 83 ? -5.111 1.613 8.147 1.00 97.19 83 PHE A N 1
ATOM 620 C CA . PHE A 1 83 ? -6.521 1.544 8.521 1.00 97.19 83 PHE A CA 1
ATOM 621 C C . PHE A 1 83 ? -6.821 2.094 9.916 1.00 97.19 83 PHE A C 1
ATOM 623 O O . PHE A 1 83 ? -5.991 2.048 10.822 1.00 97.19 83 PHE A O 1
ATOM 630 N N . PHE A 1 84 ? -8.075 2.503 10.114 1.00 97.25 84 PHE A N 1
ATOM 631 C CA . PHE A 1 84 ? -8.650 2.713 11.440 1.00 97.25 84 PHE A CA 1
ATOM 632 C C . PHE A 1 84 ? -9.316 1.435 11.955 1.00 97.25 84 PHE A C 1
ATOM 634 O O . PHE A 1 84 ? -9.926 0.675 11.199 1.00 97.25 84 PHE A O 1
ATOM 641 N N . CYS A 1 85 ? -9.247 1.210 13.265 1.00 96.69 85 CYS A N 1
ATOM 642 C CA . CYS A 1 85 ? -9.959 0.125 13.935 1.00 96.69 85 CYS A CA 1
ATOM 643 C C . CYS A 1 85 ? -10.384 0.533 15.352 1.00 96.69 85 CYS A C 1
ATOM 645 O O . CYS A 1 85 ? -9.994 1.585 15.863 1.00 96.69 85 CYS A O 1
ATOM 647 N N . SER A 1 86 ? -11.213 -0.289 15.998 1.00 96.88 86 SER A N 1
ATOM 648 C CA . SER A 1 86 ? -11.596 -0.059 17.392 1.00 96.88 86 SER A CA 1
ATOM 649 C C . SER A 1 86 ? -10.447 -0.401 18.358 1.00 96.88 86 SER A C 1
ATOM 651 O O . SER A 1 86 ? -9.636 -1.283 18.068 1.00 96.88 86 SER A O 1
ATOM 653 N N . PRO A 1 87 ? -10.423 0.179 19.575 1.00 95.88 87 PRO A N 1
ATOM 654 C CA . PRO A 1 87 ? -9.444 -0.199 20.598 1.00 95.88 87 PRO A CA 1
ATOM 655 C C . PRO A 1 87 ? -9.491 -1.687 20.974 1.00 95.88 87 PRO A C 1
ATOM 657 O O . PRO A 1 87 ? -8.473 -2.282 21.317 1.00 95.88 87 PRO A O 1
ATOM 660 N N . SER A 1 88 ? -10.673 -2.313 20.915 1.00 96.31 88 SER A N 1
ATOM 661 C CA . SER A 1 88 ? -10.816 -3.754 21.150 1.00 96.31 88 SER A CA 1
ATOM 662 C C . SER A 1 88 ? -10.174 -4.589 20.043 1.00 96.31 88 SER A C 1
ATOM 664 O O . SER A 1 88 ? -9.522 -5.583 20.353 1.00 9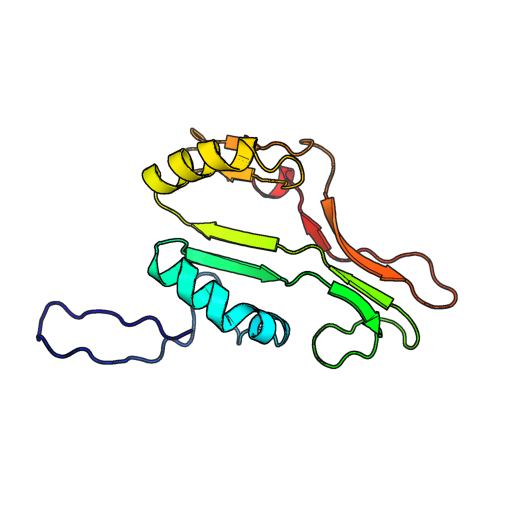6.31 88 SER A O 1
ATOM 666 N N . PHE A 1 89 ? -10.317 -4.173 18.780 1.00 96.38 89 PHE A N 1
ATOM 667 C CA . PHE A 1 89 ? -9.669 -4.827 17.648 1.00 96.38 89 PHE A CA 1
ATOM 668 C C . PHE A 1 89 ? -8.151 -4.678 17.729 1.00 96.38 89 PHE A C 1
ATOM 670 O O . PHE A 1 89 ? -7.450 -5.673 17.597 1.00 96.38 89 PHE A O 1
ATOM 677 N N . MET A 1 90 ? -7.650 -3.472 18.022 1.00 95.81 90 MET A N 1
ATOM 678 C CA . MET A 1 90 ? -6.218 -3.212 18.206 1.00 95.81 90 MET A CA 1
ATOM 679 C C . MET A 1 90 ? -5.602 -4.162 19.240 1.00 95.81 90 MET A C 1
ATOM 681 O O . MET A 1 90 ? -4.613 -4.829 18.949 1.00 95.81 90 MET A O 1
ATOM 685 N N . ARG A 1 91 ? -6.226 -4.309 20.417 1.00 95.81 91 ARG A N 1
ATOM 686 C CA . ARG A 1 91 ? -5.717 -5.218 21.457 1.00 95.81 91 ARG A CA 1
ATOM 687 C C . ARG A 1 91 ? -5.670 -6.673 20.994 1.00 95.81 91 ARG A C 1
ATOM 689 O O . ARG A 1 91 ? -4.699 -7.365 21.277 1.00 95.81 91 ARG A O 1
ATOM 696 N N . ALA A 1 92 ? -6.692 -7.132 20.272 1.00 96.56 92 ALA A N 1
ATOM 697 C CA . ALA A 1 92 ? -6.694 -8.475 19.701 1.00 96.56 92 ALA A CA 1
ATOM 698 C C . ALA A 1 92 ? -5.610 -8.629 18.621 1.00 96.56 92 ALA A C 1
ATOM 700 O O . ALA A 1 92 ? -4.879 -9.615 18.623 1.00 96.56 92 ALA A O 1
ATOM 701 N N . LEU A 1 93 ? -5.440 -7.634 17.749 1.00 96.00 93 LEU A N 1
ATOM 702 C CA . LEU A 1 93 ? -4.393 -7.629 16.730 1.00 96.00 93 LEU A CA 1
ATOM 703 C C . LEU A 1 93 ? -2.999 -7.728 17.360 1.00 96.00 93 LEU A C 1
ATOM 705 O O . LEU A 1 93 ? -2.186 -8.525 16.902 1.00 96.00 93 LEU A O 1
ATOM 709 N N . MET A 1 94 ? -2.752 -7.005 18.453 1.00 95.44 94 MET A N 1
ATOM 710 C CA . MET A 1 94 ? -1.485 -7.067 19.185 1.00 95.44 94 MET A CA 1
ATOM 711 C C . MET A 1 94 ? -1.168 -8.464 19.716 1.00 95.44 94 MET A C 1
ATOM 713 O O . MET A 1 94 ? -0.009 -8.863 19.691 1.00 95.44 94 MET A O 1
ATOM 717 N N . THR A 1 95 ? -2.174 -9.236 20.141 1.00 96.88 95 THR A N 1
ATOM 718 C CA . THR A 1 95 ? -1.942 -10.632 20.557 1.00 96.88 95 THR A CA 1
ATOM 719 C C . THR A 1 95 ? -1.551 -11.548 19.401 1.00 96.88 95 THR A C 1
ATOM 721 O O . THR A 1 95 ? -0.834 -12.513 19.622 1.00 96.88 95 THR A O 1
ATOM 724 N N . VAL A 1 96 ? -1.984 -11.231 18.178 1.00 96.88 96 VAL A N 1
ATOM 725 C CA . VAL A 1 96 ? -1.672 -12.015 16.978 1.00 96.88 96 VAL A CA 1
ATOM 726 C C . VAL A 1 96 ? -0.313 -11.620 16.408 1.00 96.88 96 VAL A C 1
ATOM 728 O O . VAL A 1 96 ? 0.443 -12.489 15.998 1.00 96.88 96 VAL A O 1
ATOM 731 N N . LEU A 1 97 ? 0.030 -10.327 16.398 1.00 96.12 97 LEU A N 1
ATOM 732 C CA . LEU A 1 97 ? 1.264 -9.813 15.785 1.00 96.12 97 LEU A CA 1
ATOM 733 C C . LEU A 1 97 ? 2.548 -10.409 16.380 1.00 96.12 97 LEU A C 1
ATOM 735 O O . LEU A 1 97 ? 3.554 -10.481 15.678 1.00 96.12 97 LEU A O 1
ATOM 739 N N . VAL A 1 98 ? 2.509 -10.886 17.628 1.00 94.88 98 VAL A N 1
ATOM 740 C CA . VAL A 1 98 ? 3.636 -11.587 18.271 1.00 94.88 98 VAL A CA 1
ATOM 741 C C . VAL A 1 98 ? 4.068 -12.825 17.473 1.00 94.88 98 VAL A C 1
ATOM 743 O O . VAL A 1 98 ? 5.259 -13.121 17.402 1.00 94.88 98 VAL A O 1
ATOM 746 N N . ASP A 1 99 ? 3.126 -13.497 16.808 1.00 97.38 99 ASP A N 1
ATOM 747 C CA . ASP A 1 99 ? 3.390 -14.696 16.007 1.00 97.38 99 ASP A CA 1
ATOM 748 C C . ASP A 1 99 ? 3.889 -14.377 14.581 1.00 97.38 99 ASP A C 1
ATOM 750 O O . ASP A 1 99 ? 4.243 -15.285 13.827 1.00 97.38 99 ASP A O 1
ATOM 754 N N . TYR A 1 100 ? 3.946 -13.094 14.193 1.00 96.38 100 TYR A N 1
ATOM 755 C CA . TYR A 1 100 ? 4.321 -12.642 12.846 1.00 96.38 100 TYR A CA 1
ATOM 756 C C . TYR A 1 100 ? 5.513 -11.669 12.880 1.00 96.38 100 TYR A C 1
ATOM 758 O O . TYR A 1 100 ? 5.372 -10.499 12.518 1.00 96.38 100 TYR A O 1
ATOM 766 N N . PRO A 1 101 ? 6.729 -12.137 13.229 1.00 94.00 101 PRO A N 1
ATOM 767 C CA . PRO A 1 101 ? 7.906 -11.275 13.397 1.00 94.00 101 PRO A CA 1
ATOM 768 C C . PRO A 1 101 ? 8.380 -10.589 12.105 1.00 94.00 101 PRO A C 1
ATOM 770 O O . PRO A 1 101 ? 9.204 -9.683 12.154 1.00 94.00 101 PRO A O 1
ATOM 773 N N . GLN A 1 102 ? 7.885 -11.020 10.942 1.00 93.81 102 GLN A N 1
ATOM 774 C CA . GLN A 1 102 ? 8.187 -10.411 9.642 1.00 93.81 102 GLN A CA 1
ATOM 775 C C . GLN A 1 102 ? 7.292 -9.208 9.309 1.00 93.81 102 GLN A C 1
ATOM 777 O O . GLN A 1 102 ? 7.505 -8.558 8.287 1.00 93.81 102 GLN A O 1
ATOM 782 N N . VAL A 1 103 ? 6.278 -8.924 10.131 1.00 95.69 103 VAL A N 1
ATOM 783 C CA . VAL A 1 103 ? 5.382 -7.783 9.938 1.00 95.69 103 VAL A CA 1
ATOM 784 C C . VAL A 1 103 ? 5.930 -6.584 10.695 1.00 95.69 103 VAL A C 1
ATOM 786 O O . VAL A 1 103 ? 6.087 -6.622 11.914 1.00 95.69 103 VAL A O 1
ATOM 789 N N . ASN A 1 104 ? 6.170 -5.496 9.972 1.00 95.00 104 ASN A N 1
ATOM 790 C CA . ASN A 1 104 ? 6.404 -4.192 10.572 1.00 95.00 104 ASN A CA 1
ATOM 791 C C . ASN A 1 104 ? 5.062 -3.496 10.833 1.00 95.00 104 ASN A C 1
ATOM 793 O O . ASN A 1 104 ? 4.205 -3.475 9.949 1.00 95.00 104 ASN A O 1
ATOM 797 N N . TYR A 1 105 ? 4.874 -2.939 12.029 1.00 94.94 105 TYR A N 1
ATOM 798 C CA . TYR A 1 105 ? 3.653 -2.224 12.400 1.00 94.94 105 TYR A CA 1
ATOM 799 C C . TYR A 1 105 ? 3.969 -0.932 13.149 1.00 94.94 105 TYR A C 1
ATOM 801 O O . TYR A 1 105 ? 4.947 -0.851 13.888 1.00 94.94 105 TYR A O 1
ATOM 809 N N . HIS A 1 106 ? 3.078 0.049 13.009 1.00 94.44 106 HIS A N 1
ATOM 810 C CA . HIS A 1 106 ? 3.039 1.263 13.818 1.00 94.44 106 HIS A CA 1
ATOM 811 C C . HIS A 1 106 ? 1.576 1.562 14.152 1.00 94.44 106 HIS A C 1
ATOM 813 O O . HIS A 1 106 ? 0.734 1.639 13.261 1.00 94.44 106 HIS A O 1
ATOM 819 N N . ILE A 1 107 ? 1.254 1.655 15.440 1.00 94.75 107 ILE A N 1
ATOM 820 C CA . ILE A 1 107 ? -0.095 1.900 15.953 1.00 94.75 107 ILE A CA 1
ATOM 821 C C . ILE A 1 107 ? -0.061 3.181 16.770 1.00 94.75 107 ILE A C 1
ATOM 823 O O . ILE A 1 107 ? 0.690 3.276 17.742 1.00 94.75 107 ILE A O 1
ATOM 827 N N . VAL A 1 108 ? -0.907 4.136 16.390 1.00 94.44 108 VAL A N 1
ATOM 828 C CA . VAL A 1 108 ? -1.071 5.410 17.087 1.00 94.44 108 VAL A CA 1
ATOM 829 C C . VAL A 1 108 ? -2.542 5.706 17.360 1.00 94.44 108 VAL A C 1
ATOM 831 O O . VAL A 1 108 ? -3.430 5.251 16.634 1.00 94.44 108 VAL A O 1
ATOM 834 N N . ASN A 1 109 ? -2.818 6.491 18.399 1.00 94.25 109 ASN A N 1
ATOM 835 C CA . ASN A 1 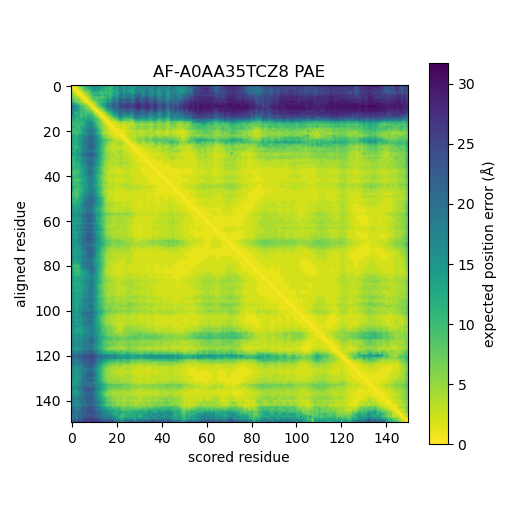109 ? -4.124 7.115 18.588 1.00 94.25 109 ASN A CA 1
ATOM 836 C C . ASN A 1 109 ? -4.015 8.644 18.625 1.00 94.25 109 ASN A C 1
ATOM 838 O O . ASN A 1 109 ? -2.949 9.212 18.832 1.00 94.25 109 ASN A O 1
ATOM 842 N N . ARG A 1 110 ? -5.156 9.322 18.464 1.00 91.94 110 ARG A N 1
ATOM 843 C CA . ARG A 1 110 ? -5.219 10.792 18.429 1.00 91.94 110 ARG A CA 1
ATOM 844 C C . ARG A 1 110 ? -4.653 11.457 19.688 1.00 91.94 110 ARG A C 1
ATOM 846 O O . ARG A 1 110 ? -4.172 12.577 19.612 1.00 91.94 110 ARG A O 1
ATOM 853 N N . GLN A 1 111 ? -4.788 10.818 20.850 1.00 91.50 111 GLN A N 1
ATOM 854 C CA . GLN A 1 111 ? -4.298 11.365 22.116 1.00 91.50 111 GLN A CA 1
ATOM 855 C C . GLN A 1 111 ? -2.792 11.141 22.331 1.00 91.50 111 GLN A C 1
ATOM 857 O O . GLN A 1 111 ? -2.254 11.664 23.302 1.00 91.50 111 GLN A O 1
ATOM 862 N N . GLY A 1 112 ? -2.133 10.335 21.491 1.00 87.00 112 GLY A N 1
ATOM 863 C CA . GLY A 1 112 ? -0.745 9.910 21.680 1.00 87.00 112 GLY A CA 1
ATOM 864 C C . GLY A 1 112 ? -0.530 8.959 22.864 1.00 87.00 112 GLY A C 1
ATOM 865 O O . GLY A 1 112 ? 0.610 8.676 23.218 1.00 87.00 112 GLY A O 1
ATOM 866 N N . THR A 1 113 ? -1.599 8.463 23.501 1.00 90.06 113 THR A N 1
ATOM 867 C CA . THR A 1 113 ? -1.489 7.500 24.613 1.00 90.06 113 THR A CA 1
ATOM 868 C C . THR A 1 113 ? -1.171 6.094 24.120 1.00 90.06 113 THR A C 1
ATOM 870 O O . THR A 1 113 ? -0.611 5.301 24.866 1.00 90.06 113 THR A O 1
ATOM 873 N N . GLU A 1 114 ? -1.548 5.789 22.880 1.00 89.75 114 GLU A N 1
ATOM 874 C CA . GLU A 1 114 ? -1.113 4.600 22.159 1.00 89.75 114 GLU A CA 1
ATOM 875 C C . GLU A 1 114 ? -0.095 5.071 21.120 1.00 89.75 114 GLU A C 1
ATOM 877 O O . GLU A 1 114 ? -0.444 5.852 20.235 1.00 89.75 114 GLU A O 1
ATOM 882 N N . ASN A 1 115 ? 1.156 4.638 21.256 1.00 90.69 115 ASN A N 1
ATOM 883 C CA . ASN A 1 115 ? 2.204 4.817 20.255 1.00 90.69 115 ASN A CA 1
ATOM 884 C C . ASN A 1 115 ? 3.153 3.619 20.346 1.00 90.69 115 ASN A C 1
ATOM 886 O O . ASN A 1 115 ? 4.051 3.575 21.187 1.00 90.69 115 ASN A O 1
ATOM 890 N N . MET A 1 116 ? 2.877 2.600 19.538 1.00 91.12 116 MET A N 1
ATOM 891 C CA . MET A 1 116 ? 3.583 1.323 19.565 1.00 91.12 116 MET A CA 1
ATOM 892 C C . MET A 1 116 ? 4.108 1.008 18.173 1.00 91.12 116 MET A C 1
ATOM 894 O O . MET A 1 116 ? 3.356 1.041 17.202 1.00 91.12 116 MET A O 1
ATOM 898 N N . THR A 1 117 ? 5.382 0.649 18.074 1.00 91.81 117 THR A N 1
ATOM 899 C CA . THR A 1 117 ? 6.009 0.245 16.816 1.00 91.81 117 THR A CA 1
ATOM 900 C C . THR A 1 117 ? 7.079 -0.806 17.075 1.00 91.81 117 THR A C 1
ATOM 902 O O . THR A 1 117 ? 7.679 -0.827 18.151 1.00 91.81 117 THR A O 1
ATOM 905 N N . ASN A 1 118 ? 7.298 -1.695 16.107 1.00 92.94 118 ASN A N 1
ATOM 906 C CA . ASN A 1 118 ? 8.471 -2.574 16.071 1.00 92.94 118 ASN A CA 1
ATOM 907 C C . ASN A 1 118 ? 9.503 -2.131 15.016 1.00 92.94 118 ASN A C 1
ATOM 909 O O . ASN A 1 118 ? 10.463 -2.856 14.754 1.00 92.94 118 ASN A O 1
ATOM 913 N N . CYS A 1 119 ? 9.288 -0.973 14.391 1.00 88.75 119 CYS A N 1
ATOM 914 C CA . CYS A 1 119 ? 10.220 -0.361 13.454 1.00 88.75 119 CYS A CA 1
ATOM 915 C C . CYS A 1 119 ? 11.317 0.408 14.199 1.00 88.75 11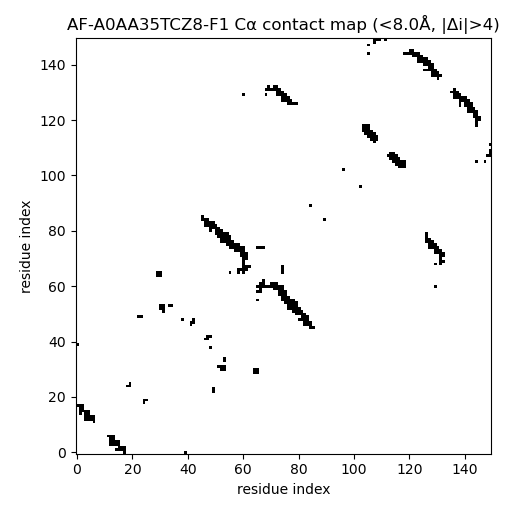9 CYS A C 1
ATOM 917 O O . CYS A 1 119 ? 11.108 0.895 15.310 1.00 88.75 119 CYS A O 1
ATOM 919 N N . ASP A 1 120 ? 12.472 0.565 13.554 1.00 84.50 120 ASP A N 1
ATOM 920 C CA . ASP A 1 120 ? 13.492 1.507 14.010 1.00 84.50 120 ASP A CA 1
ATO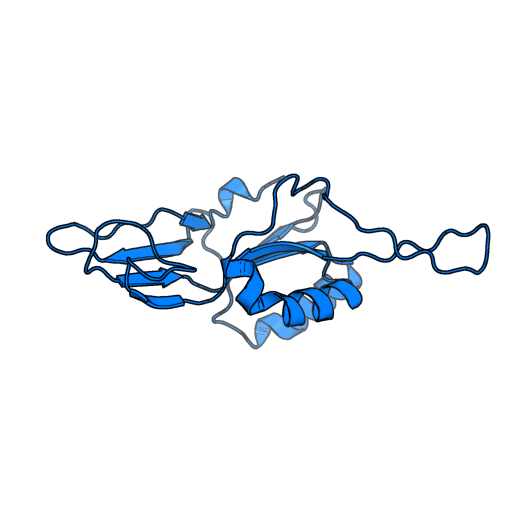M 921 C C . ASP A 1 120 ? 12.966 2.940 13.849 1.00 84.50 120 ASP A C 1
ATOM 923 O O . ASP A 1 120 ? 12.504 3.322 12.773 1.00 84.50 120 ASP A O 1
ATOM 927 N N . SER A 1 121 ? 13.025 3.731 14.919 1.00 77.25 121 SER A N 1
ATOM 928 C CA . SER A 1 121 ? 12.460 5.081 14.945 1.00 77.25 121 SER A CA 1
ATOM 929 C C . SER A 1 121 ? 13.128 6.059 13.975 1.00 77.25 121 SER A C 1
ATOM 931 O O . SER A 1 121 ? 12.544 7.100 13.697 1.00 77.25 121 SER A O 1
ATOM 933 N N . TYR A 1 122 ? 14.329 5.762 13.475 1.00 77.06 122 TYR A N 1
ATOM 934 C CA . TYR A 1 122 ? 15.127 6.666 12.645 1.00 77.06 122 TYR A CA 1
ATOM 935 C C . TYR A 1 122 ? 15.419 6.113 11.248 1.00 77.06 122 TYR A C 1
ATOM 937 O O . TYR A 1 122 ? 16.085 6.790 10.460 1.00 77.06 122 TYR A O 1
ATOM 945 N N . GLN A 1 123 ? 14.952 4.902 10.927 1.00 85.69 123 GLN A N 1
ATOM 946 C CA . GLN A 1 123 ? 15.195 4.286 9.625 1.00 85.69 123 GLN A CA 1
ATOM 947 C C . GLN A 1 123 ? 13.894 4.064 8.849 1.00 85.69 123 GLN A C 1
ATOM 949 O O . GLN A 1 123 ? 13.045 3.274 9.271 1.00 85.69 123 GLN A O 1
ATOM 954 N N . PRO A 1 124 ? 13.744 4.703 7.677 1.00 88.56 124 PRO A N 1
ATOM 955 C CA . PRO A 1 124 ? 12.604 4.459 6.816 1.00 88.56 124 PRO A CA 1
ATOM 956 C C . PRO A 1 124 ? 12.696 3.072 6.169 1.00 88.56 124 PRO A C 1
ATOM 958 O O . PRO A 1 124 ? 13.772 2.580 5.823 1.00 88.56 124 PRO A O 1
ATOM 961 N N . ILE A 1 125 ? 11.541 2.451 5.947 1.00 91.56 125 ILE A N 1
ATOM 962 C CA . ILE A 1 125 ? 11.435 1.140 5.309 1.00 91.56 125 ILE A CA 1
ATOM 963 C C . ILE A 1 125 ? 11.055 1.339 3.847 1.00 91.56 125 ILE A C 1
ATOM 965 O O . ILE A 1 125 ? 9.945 1.776 3.554 1.00 91.56 125 ILE A O 1
ATOM 969 N N . ALA A 1 126 ? 11.932 0.962 2.916 1.00 94.44 126 ALA A N 1
ATOM 970 C CA . ALA A 1 126 ? 11.569 0.905 1.501 1.00 94.44 126 ALA A C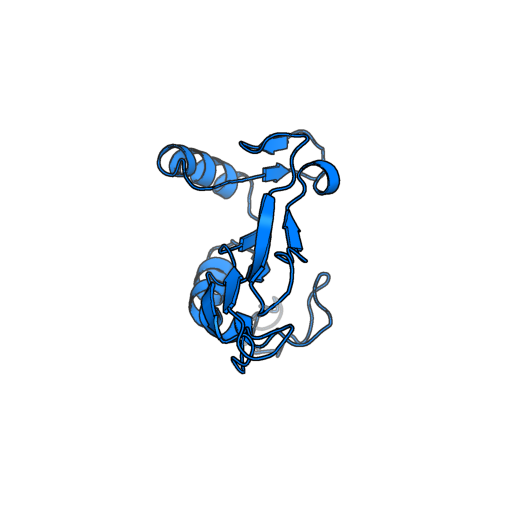A 1
ATOM 971 C C . ALA A 1 126 ? 10.446 -0.119 1.273 1.00 94.44 126 ALA A C 1
ATOM 973 O O . ALA A 1 126 ? 10.558 -1.290 1.669 1.00 94.44 126 ALA A O 1
ATOM 974 N N . VAL A 1 127 ? 9.366 0.341 0.637 1.00 96.31 127 VAL A N 1
ATOM 975 C CA . VAL A 1 127 ? 8.180 -0.472 0.323 1.00 96.31 127 VAL A CA 1
ATOM 976 C C . VAL A 1 127 ? 7.914 -0.590 -1.170 1.00 96.31 127 VAL A C 1
ATOM 978 O O . VAL A 1 127 ? 7.250 -1.545 -1.557 1.00 96.31 127 VAL A O 1
ATOM 981 N N . THR A 1 128 ? 8.492 0.281 -1.999 1.00 97.62 128 THR A N 1
ATOM 982 C CA . THR A 1 128 ? 8.442 0.182 -3.465 1.00 97.62 128 THR A CA 1
ATOM 983 C C . THR A 1 128 ? 9.812 0.518 -4.034 1.00 97.62 128 THR A C 1
ATOM 985 O O . THR A 1 128 ? 10.392 1.542 -3.673 1.00 97.62 128 THR A O 1
ATOM 988 N N . TRP A 1 129 ? 10.344 -0.343 -4.903 1.00 98.50 129 TRP A N 1
ATOM 989 C CA . TRP A 1 129 ? 11.627 -0.117 -5.572 1.00 98.50 129 TRP A CA 1
ATOM 990 C C . TRP A 1 129 ? 11.677 -0.751 -6.963 1.00 98.50 129 TRP A C 1
ATOM 992 O O . TRP A 1 129 ? 10.877 -1.625 -7.302 1.00 98.50 129 TRP A O 1
ATOM 1002 N N . GLY A 1 130 ? 12.616 -0.286 -7.782 1.00 98.31 130 GLY A N 1
ATOM 1003 C CA . GLY A 1 130 ? 12.814 -0.738 -9.151 1.00 98.31 130 GLY A CA 1
ATOM 1004 C C . GLY A 1 130 ? 14.290 -0.873 -9.504 1.00 98.31 130 GLY A C 1
ATOM 1005 O O . GLY A 1 130 ? 15.131 -0.095 -9.047 1.00 98.31 130 GLY A O 1
ATOM 1006 N N . VAL A 1 131 ? 14.591 -1.880 -10.320 1.00 98.38 131 VAL A N 1
ATOM 1007 C CA . VAL A 1 131 ? 15.916 -2.141 -10.890 1.00 98.38 131 VAL A CA 1
ATOM 1008 C C . VAL A 1 131 ? 15.809 -1.992 -12.401 1.00 98.38 131 VAL A C 1
ATOM 1010 O O . VAL A 1 131 ? 15.019 -2.694 -13.036 1.00 98.38 131 VAL A O 1
ATOM 1013 N N . PHE A 1 132 ? 16.597 -1.086 -12.978 1.00 98.25 132 PHE A N 1
ATOM 1014 C CA . PHE A 1 132 ? 16.496 -0.705 -14.387 1.00 98.25 132 PHE A CA 1
ATOM 1015 C C . PHE A 1 132 ? 17.840 -0.868 -15.117 1.00 98.25 132 PHE A C 1
ATOM 1017 O O . PHE A 1 132 ? 18.894 -0.701 -14.496 1.00 98.25 132 PHE A O 1
ATOM 1024 N N . PRO A 1 133 ? 17.846 -1.204 -16.423 1.00 97.81 133 PRO A N 1
ATOM 1025 C CA . PRO A 1 133 ? 19.083 -1.377 -17.180 1.00 97.81 133 PRO A CA 1
ATOM 1026 C C . PRO A 1 133 ? 19.948 -0.111 -17.183 1.00 97.81 133 PRO A C 1
ATOM 1028 O O . PRO A 1 133 ? 19.491 0.957 -17.578 1.00 97.81 133 PRO A O 1
ATOM 1031 N N . GLY A 1 134 ? 21.214 -0.240 -16.778 1.00 96.19 134 GLY A N 1
ATOM 1032 C CA . GLY A 1 134 ? 22.175 0.869 -16.806 1.00 96.19 134 GLY A CA 1
ATOM 1033 C C . GLY A 1 134 ? 21.930 1.969 -15.766 1.00 96.19 134 GLY A C 1
ATOM 1034 O O . GLY A 1 134 ? 22.492 3.051 -15.912 1.00 96.19 134 GLY A O 1
ATOM 1035 N N . MET A 1 135 ? 21.117 1.712 -14.735 1.00 95.06 135 MET A N 1
ATOM 1036 C CA . MET A 1 135 ? 20.789 2.676 -13.680 1.00 95.06 135 MET A CA 1
ATOM 1037 C C . MET A 1 135 ? 21.035 2.104 -12.279 1.00 95.06 135 MET A C 1
ATOM 1039 O O . MET A 1 135 ? 21.040 0.889 -12.077 1.00 95.06 135 MET A O 1
ATOM 1043 N N . GLU A 1 136 ? 21.196 2.993 -11.298 1.00 97.31 136 GLU A N 1
ATOM 1044 C CA . GLU A 1 136 ? 21.124 2.632 -9.880 1.00 97.31 136 GLU A CA 1
ATOM 1045 C C . GLU A 1 136 ? 19.692 2.239 -9.473 1.00 97.31 136 GLU A C 1
ATOM 1047 O O . GLU A 1 136 ? 18.718 2.522 -10.175 1.00 97.31 136 GLU A O 1
ATOM 1052 N N . ILE A 1 137 ? 19.561 1.569 -8.324 1.00 97.31 137 ILE A N 1
ATOM 1053 C CA . ILE A 1 137 ? 18.257 1.176 -7.775 1.00 97.31 137 ILE A CA 1
ATOM 1054 C C . ILE A 1 137 ? 17.476 2.429 -7.375 1.00 97.31 137 ILE A C 1
ATOM 1056 O O . ILE A 1 137 ? 17.993 3.294 -6.669 1.00 97.31 137 ILE A O 1
ATOM 1060 N N . ILE A 1 138 ? 16.204 2.489 -7.766 1.00 97.25 138 ILE A N 1
ATOM 1061 C CA . ILE A 1 138 ? 15.300 3.587 -7.409 1.00 97.25 138 ILE A CA 1
ATOM 1062 C C . ILE A 1 138 ? 14.294 3.079 -6.379 1.00 97.25 138 ILE A C 1
ATOM 1064 O O . ILE A 1 138 ? 13.636 2.068 -6.611 1.00 97.25 138 ILE A O 1
ATOM 1068 N N . GLN A 1 139 ? 14.135 3.796 -5.265 1.00 95.94 139 GLN A N 1
ATOM 1069 C CA . GLN A 1 139 ? 13.192 3.472 -4.186 1.00 95.94 139 GLN A CA 1
ATOM 1070 C C . GLN A 1 139 ? 12.253 4.659 -3.897 1.00 95.94 139 GLN A C 1
ATOM 1072 O O . GLN A 1 139 ? 12.494 5.427 -2.968 1.00 95.94 139 GLN A O 1
ATOM 1077 N N . PRO A 1 140 ? 11.204 4.874 -4.713 1.00 93.38 140 PRO A N 1
ATOM 1078 C CA . PRO A 1 140 ? 10.392 6.091 -4.636 1.00 93.38 140 PRO A CA 1
ATOM 1079 C C . PRO A 1 140 ? 9.472 6.151 -3.411 1.00 93.38 140 PRO A C 1
ATOM 1081 O O . PRO A 1 140 ? 8.998 7.231 -3.070 1.00 93.38 140 PRO A O 1
ATOM 1084 N N . THR A 1 141 ? 9.199 5.017 -2.756 1.00 92.06 141 THR A N 1
ATOM 1085 C CA . THR A 1 141 ? 8.241 4.955 -1.646 1.00 92.06 141 THR A CA 1
ATOM 1086 C C . THR A 1 141 ? 8.853 4.271 -0.438 1.00 92.06 141 THR A C 1
ATOM 1088 O O . THR A 1 141 ? 9.331 3.131 -0.508 1.00 92.06 141 THR A O 1
ATOM 1091 N N . VAL A 1 142 ? 8.775 4.969 0.690 1.00 92.06 142 VAL A N 1
ATOM 1092 C CA . VAL A 1 142 ? 9.204 4.490 1.997 1.00 92.06 142 VAL A CA 1
ATOM 1093 C C . VAL A 1 142 ? 8.094 4.695 3.021 1.00 92.06 142 VAL A C 1
ATOM 1095 O O . VAL A 1 142 ? 7.284 5.608 2.888 1.00 92.06 142 VAL A O 1
ATOM 1098 N N . VAL A 1 143 ? 8.082 3.860 4.053 1.00 85.81 143 VAL A N 1
ATOM 1099 C CA . VAL A 1 143 ? 7.314 4.093 5.278 1.00 85.81 143 VAL A CA 1
ATOM 1100 C C . VAL A 1 143 ? 8.278 4.654 6.313 1.00 85.81 143 VAL A C 1
ATOM 1102 O O . VAL A 1 143 ? 9.237 3.978 6.686 1.00 85.81 143 VAL A O 1
ATOM 1105 N N . ASP A 1 144 ? 8.038 5.889 6.744 1.00 83.94 144 ASP A N 1
ATOM 1106 C CA . ASP A 1 144 ? 8.852 6.584 7.740 1.00 83.94 144 ASP A CA 1
ATOM 1107 C C . ASP A 1 144 ? 8.078 6.703 9.066 1.00 83.94 144 ASP A C 1
ATOM 1109 O O . ASP A 1 144 ? 7.104 7.461 9.136 1.00 83.94 144 ASP A O 1
ATOM 1113 N N . PRO A 1 145 ? 8.496 5.992 10.132 1.00 77.25 145 PRO A N 1
ATOM 1114 C CA . PRO A 1 145 ? 7.869 6.096 11.449 1.00 77.25 145 PRO A CA 1
ATOM 1115 C C . PRO A 1 145 ? 7.852 7.524 12.007 1.00 77.25 145 PRO A C 1
ATOM 1117 O O . PRO A 1 145 ? 6.930 7.880 12.739 1.00 77.25 145 PRO A O 1
ATOM 1120 N N . CYS A 1 146 ? 8.826 8.371 11.646 1.00 72.75 146 CYS A N 1
ATOM 1121 C CA . CYS A 1 146 ? 8.857 9.764 12.092 1.00 72.75 146 CYS A CA 1
ATOM 1122 C C . CYS A 1 146 ? 7.691 10.587 11.534 1.00 72.75 146 CYS A C 1
ATOM 1124 O O . CYS A 1 146 ? 7.211 11.486 12.224 1.00 72.75 146 CYS A O 1
ATOM 1126 N N . GLN A 1 147 ? 7.219 10.266 10.328 1.00 68.62 147 GLN A N 1
ATOM 1127 C CA . GLN A 1 147 ? 6.121 10.972 9.659 1.00 68.62 147 GLN A CA 1
ATOM 1128 C C . GLN A 1 147 ? 4.732 10.492 10.100 1.00 68.62 147 GLN A C 1
ATOM 1130 O O . GLN A 1 147 ? 3.736 11.129 9.771 1.00 68.62 147 GLN A O 1
ATOM 1135 N N . LEU A 1 148 ? 4.663 9.396 10.860 1.00 63.34 148 LEU A N 1
ATOM 1136 C CA . LEU A 1 148 ? 3.419 8.810 11.369 1.00 63.34 148 LEU A CA 1
ATOM 1137 C C . LEU A 1 148 ? 3.048 9.302 12.782 1.00 63.34 148 LEU A C 1
ATOM 1139 O O . LEU A 1 148 ? 2.074 8.828 13.368 1.00 63.34 148 LEU A O 1
ATOM 1143 N N . HIS A 1 149 ? 3.803 10.254 13.341 1.00 62.84 149 HIS A N 1
ATOM 1144 C CA . HIS A 1 149 ? 3.436 10.923 14.589 1.00 62.84 149 HIS A CA 1
ATOM 1145 C C . HIS A 1 149 ? 2.309 11.940 14.348 1.00 62.84 149 HIS A C 1
ATOM 1147 O O . HIS A 1 149 ? 2.390 12.751 13.426 1.00 62.84 149 HIS A O 1
ATOM 1153 N N . ILE A 1 150 ? 1.272 11.887 15.191 1.00 50.12 150 ILE A N 1
ATOM 1154 C CA . ILE A 1 150 ? 0.157 12.851 15.235 1.00 50.12 150 ILE A CA 1
ATOM 1155 C C . ILE A 1 150 ? 0.478 13.957 16.240 1.00 50.12 150 ILE A C 1
ATOM 1157 O O . ILE A 1 150 ? 0.983 13.610 17.333 1.00 50.12 150 ILE A O 1
#

Radius of gyration: 18.4 Å; Cα contacts (8 Å, |Δi|>4): 221; chains: 1; bounding box: 59×28×45 Å

Foldseek 3Di:
DFDFDDDPPDNDRDRDRDCADPLGNDDDALQCVVCVVVQVVVVVVFFAWRDWGDFADFDFLPDPRPHNDDGPKTKGFDTDTDGDGDPVVVVVVVVVCVVVPVDWDFDADPVRPDTDTPDDQADWAQGIWMDDPPDDIDRPDTHHNPVPDD

InterPro domains:
  IPR053806 MTHFR, SAM-binding regulatory domain [PF21895] (13-147)

Secondary structure (DSSP, 8-state):
-------TTSS---------BTTB-SPPPGGGGGGHHHHHHHHTTT-EEEEEE--EEEEETT-TTT--SSTT-EEEE--EEEEE--HHHHHHHHHHHTT-TT---EEE-TTSS-EEESS-TT--EEEEEEE-TTS--EEEEEE-GGGG--